Protein AF-A0AAV4Y0M3-F1 (afdb_monomer_lite)

Sequence (109 aa):
MVGFQKKLLMYFLAPVATALPVLSMNILFLVHIPNHWCHIPEMAASNLSASAQETLFGHDKSDCFMYDLNYTDWVQSNHYRIPDDTALIPCDNGWTYETAHFDETAASK

Radius of gyration: 22.64 Å; chains: 1; bounding box: 52×27×62 Å

pLDDT: mean 80.01, std 10.07, range [49.81, 94.62]

Foldseek 3Di:
DPVVVVCCCVVPVVVVVVVVVVVVLVVQQVVQAAQKAADDVLVVPAPDDPVLCCVATVDPPDRFWGWPDPSNVCRVVPDSHDPPPTDIDGRDRGIDGDPPCVVVTPNND

Organism: Caerostris extrusa (NCBI:txid172846)

Secondary structure (DSSP, 8-state):
--HHHHHHIIIIIHHHHHHHHHHHHHHHHHH-PPPEEE--HHHHTTT--HHHHHHHH--TT-TTEEE-S-HHHHHHTT--S--TTPPEEE-SS-EEE--TTGGGSTTT-

Structure (mmCIF, N/CA/C/O backbone):
data_AF-A0AAV4Y0M3-F1
#
_entry.id   AF-A0AAV4Y0M3-F1
#
loop_
_atom_site.group_PDB
_atom_site.id
_atom_site.type_symbol
_atom_site.label_atom_id
_atom_site.label_alt_id
_atom_site.label_comp_id
_atom_site.label_asym_id
_atom_site.label_entity_id
_atom_site.label_seq_id
_atom_site.pdbx_PDB_ins_code
_atom_site.Cartn_x
_atom_site.Cartn_y
_atom_site.Cartn_z
_atom_site.occupancy
_atom_site.B_iso_or_equiv
_atom_site.auth_seq_id
_atom_site.auth_comp_id
_atom_site.auth_asym_id
_atom_site.auth_atom_id
_atom_site.pdbx_PDB_model_num
ATOM 1 N N . MET A 1 1 ? -33.106 11.576 41.458 1.00 52.66 1 MET A N 1
ATOM 2 C CA . MET A 1 1 ? -32.255 12.159 40.393 1.00 52.66 1 MET A CA 1
ATOM 3 C C . MET A 1 1 ? -31.281 11.147 39.746 1.00 52.66 1 MET A C 1
ATOM 5 O O . MET A 1 1 ? -30.366 11.561 39.057 1.00 52.66 1 MET A O 1
ATOM 9 N N . VAL A 1 2 ? -31.491 9.825 39.890 1.00 60.28 2 VAL A N 1
ATOM 10 C CA . VAL A 1 2 ? -30.554 8.770 39.414 1.00 60.28 2 VAL A CA 1
ATOM 11 C C . VAL A 1 2 ? -30.918 8.212 38.020 1.00 60.28 2 VAL A C 1
ATOM 13 O O . VAL A 1 2 ? -30.086 7.628 37.330 1.00 60.28 2 VAL A O 1
ATOM 16 N N . GLY A 1 3 ? -32.161 8.412 37.562 1.00 75.94 3 GLY A N 1
ATOM 17 C CA . GLY A 1 3 ? -32.662 7.822 36.312 1.00 75.94 3 GLY A CA 1
ATOM 18 C C . GLY A 1 3 ? -32.152 8.485 35.028 1.00 75.94 3 GLY A C 1
ATOM 19 O O . GLY A 1 3 ? -31.928 7.790 34.043 1.00 75.94 3 GLY A O 1
ATOM 20 N N . PHE A 1 4 ? -31.944 9.806 35.024 1.00 85.88 4 PHE A N 1
ATOM 21 C CA . PHE A 1 4 ? -31.478 10.530 33.833 1.00 85.88 4 PHE A CA 1
ATOM 22 C C . PHE A 1 4 ? -30.007 10.225 33.520 1.00 85.88 4 PHE A C 1
ATOM 24 O O . PHE A 1 4 ? -29.684 9.878 32.389 1.00 85.88 4 PHE A O 1
ATOM 31 N N . GLN A 1 5 ? -29.143 10.238 34.540 1.00 85.75 5 GLN A N 1
ATOM 32 C CA . GLN A 1 5 ? -27.728 9.882 34.400 1.00 85.75 5 GLN A CA 1
ATOM 33 C C . GLN A 1 5 ? -27.553 8.447 33.889 1.00 85.75 5 GLN A C 1
ATOM 35 O O . GLN A 1 5 ? -26.825 8.240 32.927 1.00 85.75 5 GLN A O 1
ATOM 40 N N . LYS A 1 6 ? -28.280 7.465 34.451 1.00 86.69 6 LYS A N 1
ATOM 41 C CA . LYS A 1 6 ? -28.242 6.073 33.959 1.00 86.69 6 LYS A CA 1
ATOM 42 C C . LYS A 1 6 ? -28.708 5.942 32.509 1.00 86.69 6 LYS A C 1
ATOM 44 O O . LYS A 1 6 ? -28.101 5.193 31.751 1.00 86.69 6 LYS A O 1
ATOM 49 N N . LYS A 1 7 ? -29.761 6.665 32.111 1.00 89.56 7 LYS A N 1
ATOM 50 C CA . LYS A 1 7 ? -30.245 6.661 30.722 1.00 89.56 7 LYS A CA 1
ATOM 51 C C . LYS A 1 7 ? -29.216 7.262 29.767 1.00 89.56 7 LYS A C 1
ATOM 53 O O . LYS A 1 7 ? -28.957 6.664 28.733 1.00 89.56 7 LYS A O 1
ATOM 58 N N . LEU A 1 8 ? -28.593 8.384 30.126 1.00 90.50 8 LEU A N 1
ATOM 59 C CA . LEU A 1 8 ? -27.530 8.987 29.320 1.00 90.50 8 LEU A CA 1
ATOM 60 C C . LEU A 1 8 ? -26.325 8.042 29.193 1.00 90.50 8 LEU A C 1
ATOM 62 O O . LEU A 1 8 ? -25.775 7.867 28.112 1.00 90.50 8 LEU A O 1
ATOM 66 N N . LEU A 1 9 ? -25.952 7.372 30.282 1.00 91.19 9 LEU A N 1
ATOM 67 C CA . LEU A 1 9 ? -24.823 6.446 30.289 1.00 91.19 9 LEU A CA 1
ATOM 68 C C . LEU A 1 9 ? -25.083 5.224 29.392 1.00 91.19 9 LEU A C 1
ATOM 70 O O . LEU A 1 9 ? -24.227 4.869 28.591 1.00 91.19 9 LEU A O 1
ATOM 74 N N . MET A 1 10 ? -26.276 4.621 29.463 1.00 89.56 10 MET A N 1
ATOM 75 C CA . MET A 1 10 ? -26.600 3.433 28.659 1.00 89.56 10 MET A CA 1
ATOM 76 C C . MET A 1 10 ? -26.927 3.745 27.196 1.00 89.56 10 MET A C 1
ATOM 78 O O . MET A 1 10 ? -26.524 2.994 26.318 1.00 89.56 10 MET A O 1
ATOM 82 N N . TYR A 1 11 ? -27.657 4.827 26.920 1.00 91.56 11 TYR A N 1
ATOM 83 C CA . TYR A 1 11 ? -28.146 5.109 25.565 1.00 91.56 11 TYR A CA 1
ATOM 84 C C . TYR A 1 11 ? -27.250 6.045 24.760 1.00 91.56 11 TYR A C 1
ATOM 86 O O . TYR A 1 11 ? -27.407 6.119 23.547 1.00 91.56 11 TYR A O 1
ATOM 94 N N . PHE A 1 12 ? -26.323 6.754 25.404 1.00 91.12 12 PHE A N 1
ATOM 95 C CA . PHE A 1 12 ? -25.413 7.665 24.715 1.00 91.12 12 PHE A CA 1
ATOM 96 C C . PHE A 1 12 ? -23.952 7.290 24.951 1.00 91.12 12 PHE A C 1
ATOM 98 O O . PHE A 1 12 ? -23.229 7.023 23.996 1.00 91.12 12 PHE A O 1
ATOM 105 N N . LEU A 1 13 ? -23.516 7.193 26.210 1.00 93.12 13 LEU A N 1
ATOM 106 C CA . LEU A 1 13 ? -22.098 6.960 26.490 1.00 93.12 13 LEU A CA 1
ATOM 107 C C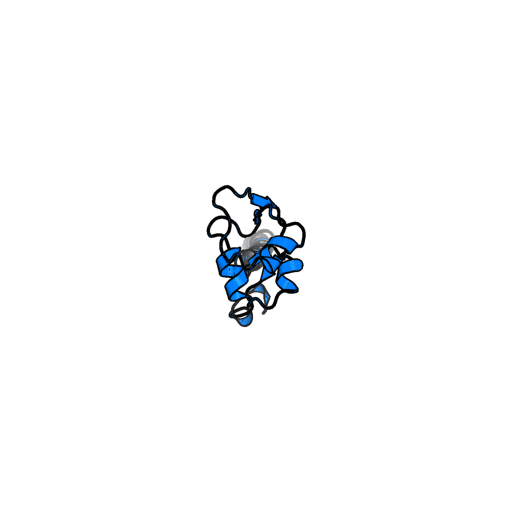 . LEU A 1 13 ? -21.641 5.552 26.079 1.00 93.12 13 LEU A C 1
ATOM 109 O O . LEU A 1 13 ? -20.592 5.424 25.463 1.00 93.12 13 LEU A O 1
ATOM 113 N N . ALA A 1 14 ? -22.423 4.510 26.371 1.00 92.19 14 ALA A N 1
ATOM 114 C CA . ALA A 1 14 ? -22.086 3.131 26.011 1.00 92.19 14 ALA A CA 1
ATOM 115 C C . ALA A 1 14 ? -21.955 2.888 24.489 1.00 92.19 14 ALA A C 1
ATOM 117 O O . ALA A 1 14 ? -20.940 2.320 24.076 1.00 92.19 14 ALA A O 1
ATOM 118 N N . PRO A 1 15 ? -22.895 3.319 23.620 1.00 93.31 15 PRO A N 1
ATOM 119 C CA . PRO A 1 15 ? -22.721 3.156 22.176 1.00 93.31 15 PRO A CA 1
ATOM 120 C C . PRO A 1 15 ? -21.559 3.990 21.624 1.00 93.31 15 PRO A C 1
ATOM 122 O O . PRO A 1 15 ? -20.820 3.512 20.773 1.00 93.31 15 PRO A O 1
ATOM 125 N N . VAL A 1 16 ? -21.325 5.204 22.133 1.00 94.62 16 VAL A N 1
ATOM 126 C CA . VAL A 1 16 ? -20.176 6.019 21.697 1.00 94.62 16 VAL A CA 1
ATOM 127 C C . VAL A 1 16 ? -18.852 5.378 22.123 1.00 94.62 16 VAL A C 1
ATOM 129 O O . VAL A 1 16 ? -17.937 5.252 21.314 1.00 94.62 16 VAL A O 1
ATOM 132 N N . ALA A 1 17 ? -18.762 4.907 23.368 1.00 92.62 17 ALA A N 1
ATOM 133 C CA . ALA A 1 17 ? -17.570 4.251 23.901 1.00 92.62 17 ALA A CA 1
ATOM 134 C C . ALA A 1 17 ? -17.251 2.915 23.213 1.00 92.62 17 ALA A C 1
ATOM 136 O O . ALA A 1 17 ? -16.109 2.475 23.264 1.00 92.62 17 ALA A O 1
ATOM 137 N N . THR A 1 18 ? -18.231 2.276 22.571 1.00 91.50 18 THR A N 1
ATOM 138 C CA . THR A 1 18 ? -18.024 1.051 21.780 1.00 91.50 18 THR A CA 1
ATOM 139 C C . THR A 1 18 ? -17.731 1.353 20.313 1.00 91.50 18 THR A C 1
ATOM 141 O O . THR A 1 18 ? -16.842 0.734 19.735 1.00 91.50 18 THR A O 1
ATOM 144 N N . ALA A 1 19 ? -18.408 2.335 19.713 1.00 94.38 19 ALA A N 1
ATOM 145 C CA . ALA A 1 19 ? -18.175 2.728 18.326 1.00 94.38 19 ALA A CA 1
ATOM 146 C C . ALA A 1 19 ? -16.782 3.340 18.112 1.00 94.38 19 ALA A C 1
ATOM 148 O O . ALA A 1 19 ? -16.142 3.060 17.101 1.00 94.38 19 ALA A O 1
ATOM 149 N N . LEU A 1 20 ? -16.292 4.144 19.063 1.00 93.88 20 LEU A N 1
ATOM 150 C CA . LEU A 1 20 ? -14.995 4.815 18.946 1.00 93.88 20 LEU A CA 1
ATOM 151 C C . LEU A 1 20 ? -13.819 3.830 18.781 1.00 93.88 20 LEU A C 1
ATOM 153 O O . LEU A 1 20 ? -13.103 3.976 17.793 1.00 93.88 20 LEU A O 1
ATOM 157 N N . PRO A 1 21 ? -13.630 2.808 19.646 1.00 92.19 21 PRO A N 1
ATOM 158 C CA . PRO A 1 21 ? -12.588 1.798 19.459 1.00 92.19 21 PRO A CA 1
ATOM 159 C C . PRO A 1 21 ? -12.719 1.018 18.153 1.00 92.19 21 PRO A C 1
ATOM 161 O O . PRO A 1 21 ? -11.715 0.727 17.512 1.00 92.19 21 PRO A O 1
ATOM 164 N N . VAL A 1 22 ? -13.947 0.683 17.741 1.00 90.69 22 VAL A N 1
ATOM 165 C CA . VAL A 1 22 ? -14.176 -0.044 16.485 1.00 90.69 22 VAL A CA 1
ATOM 166 C C . VAL A 1 22 ? -13.691 0.795 15.307 1.00 90.69 22 VAL A C 1
ATOM 168 O O . VAL A 1 22 ? -12.918 0.311 14.485 1.00 90.69 22 VAL A O 1
ATOM 171 N N . LEU A 1 23 ? -14.082 2.067 15.241 1.00 91.94 23 LEU A N 1
ATOM 172 C CA . LEU A 1 23 ? -13.637 2.969 14.180 1.00 91.94 23 LEU A CA 1
ATOM 173 C C . LEU A 1 23 ? -12.126 3.209 14.240 1.00 91.94 23 LEU A C 1
ATOM 175 O O . LEU A 1 23 ? -11.458 3.124 13.213 1.00 91.94 23 LEU A O 1
ATOM 179 N N . SER A 1 24 ? -11.570 3.457 15.429 1.00 90.38 24 SER A N 1
ATOM 180 C CA . SER A 1 24 ? -10.141 3.736 15.570 1.00 90.38 24 SER A CA 1
ATOM 181 C C . SER A 1 24 ? -9.280 2.529 15.208 1.00 90.38 24 SER A C 1
ATOM 183 O O . SER A 1 24 ? -8.249 2.711 14.574 1.00 90.38 24 SER A O 1
ATOM 185 N N . MET A 1 25 ? -9.698 1.305 15.549 1.00 87.06 25 MET A N 1
ATOM 186 C CA . MET A 1 25 ? -8.965 0.098 15.153 1.00 87.06 25 MET A CA 1
ATOM 187 C C . MET A 1 25 ? -8.970 -0.098 13.638 1.00 87.06 25 MET A C 1
ATOM 189 O O . MET A 1 25 ? -7.917 -0.357 13.069 1.00 87.06 25 MET A O 1
ATOM 193 N N . ASN A 1 26 ? -10.106 0.109 12.963 1.00 86.75 26 ASN A N 1
ATOM 194 C CA . ASN A 1 26 ? -10.148 0.042 11.497 1.00 86.75 26 ASN A CA 1
ATOM 195 C C . ASN A 1 26 ? -9.208 1.073 10.849 1.00 86.75 26 ASN A C 1
ATOM 197 O O . ASN A 1 26 ? -8.503 0.754 9.897 1.00 86.75 26 ASN A O 1
ATOM 201 N N . ILE A 1 27 ? -9.161 2.296 11.387 1.00 87.19 27 ILE A N 1
ATOM 202 C CA . ILE A 1 27 ? -8.248 3.338 10.899 1.00 87.19 27 ILE A CA 1
ATOM 203 C C . ILE A 1 27 ? -6.788 2.944 11.140 1.00 87.19 27 ILE A C 1
ATOM 205 O O . ILE A 1 27 ? -5.961 3.125 10.252 1.00 87.19 27 ILE A O 1
ATOM 209 N N . LEU A 1 28 ? -6.459 2.383 12.307 1.00 84.81 28 LEU A N 1
ATOM 210 C CA . LEU A 1 28 ? -5.098 1.933 12.603 1.00 84.81 28 LEU A CA 1
ATOM 211 C C . LEU A 1 28 ? -4.624 0.875 11.602 1.00 84.81 28 LEU A C 1
ATOM 213 O O . LEU A 1 28 ? -3.520 1.010 11.084 1.00 84.81 28 LEU A O 1
ATOM 217 N N . PHE A 1 29 ? -5.466 -0.104 11.258 1.00 79.19 29 PHE A N 1
ATOM 218 C CA . PHE A 1 29 ? -5.128 -1.106 10.242 1.00 79.19 29 PHE A CA 1
ATOM 219 C C . PHE A 1 29 ? -4.957 -0.515 8.838 1.00 79.19 29 PHE A C 1
ATOM 221 O O . PHE A 1 29 ? -4.100 -0.978 8.096 1.00 79.19 29 PHE A O 1
ATOM 228 N N . LEU A 1 30 ? -5.732 0.512 8.476 1.00 79.19 30 LEU A N 1
ATOM 229 C CA . LEU A 1 30 ? -5.602 1.184 7.177 1.00 79.19 30 LEU A CA 1
ATOM 230 C C . LEU A 1 30 ? -4.342 2.052 7.073 1.00 79.19 30 LEU A C 1
ATOM 232 O O . LEU A 1 30 ? -3.794 2.198 5.988 1.00 79.19 30 LEU A O 1
ATOM 236 N N . VAL A 1 31 ? -3.905 2.661 8.179 1.00 78.00 31 VAL A N 1
ATOM 237 C CA . VAL A 1 31 ? -2.769 3.599 8.187 1.00 78.00 31 VAL A CA 1
ATOM 238 C C . VAL A 1 31 ? -1.437 2.892 8.449 1.00 78.00 31 VAL A C 1
ATOM 240 O O . VAL A 1 31 ? -0.404 3.377 8.009 1.00 78.00 31 VAL A O 1
ATOM 243 N N . HIS A 1 32 ? -1.433 1.764 9.162 1.00 75.81 32 HIS A N 1
ATOM 244 C CA . HIS A 1 32 ? -0.217 0.994 9.470 1.00 75.81 32 HIS A CA 1
ATOM 245 C C . HIS A 1 32 ? -0.044 -0.210 8.536 1.00 75.81 32 HIS A C 1
ATOM 247 O O . HIS A 1 32 ? 0.282 -1.313 8.983 1.00 75.81 32 HIS A O 1
ATOM 253 N N . ILE A 1 33 ? -0.280 -0.007 7.242 1.00 76.94 33 ILE A N 1
ATOM 254 C CA . ILE A 1 33 ? 0.098 -0.979 6.217 1.00 76.94 33 ILE A CA 1
ATOM 255 C C . ILE A 1 33 ? 1.588 -0.748 5.916 1.00 76.94 33 ILE A C 1
ATOM 257 O O . ILE A 1 33 ? 1.987 0.410 5.778 1.00 76.94 33 ILE A O 1
ATOM 261 N N . PRO A 1 34 ? 2.424 -1.800 5.850 1.00 78.38 34 PRO A N 1
ATOM 262 C CA . PRO A 1 34 ? 3.814 -1.646 5.433 1.00 78.38 34 PRO A CA 1
ATOM 263 C C . PRO A 1 34 ? 3.909 -1.063 4.017 1.00 78.38 34 PRO A C 1
ATOM 265 O O . PRO A 1 34 ? 2.976 -1.188 3.214 1.00 78.38 34 PRO A O 1
ATOM 268 N N . ASN A 1 35 ? 5.058 -0.461 3.708 1.00 79.94 35 ASN A N 1
ATOM 269 C CA . ASN A 1 35 ? 5.365 -0.017 2.352 1.00 79.94 35 ASN A CA 1
ATOM 270 C C . ASN A 1 35 ? 5.168 -1.179 1.376 1.00 79.94 35 ASN A C 1
ATOM 272 O O . ASN A 1 35 ? 5.534 -2.326 1.663 1.00 79.94 35 ASN A O 1
ATOM 276 N N . HIS A 1 36 ? 4.535 -0.885 0.247 1.00 82.25 36 HIS A N 1
ATOM 277 C CA . HIS A 1 36 ? 4.193 -1.890 -0.742 1.00 82.25 36 HIS A CA 1
ATOM 278 C C . HIS A 1 36 ? 4.302 -1.342 -2.153 1.00 82.25 36 HIS A C 1
ATOM 280 O O . HIS A 1 36 ? 4.226 -0.145 -2.387 1.00 82.25 36 HIS A O 1
ATOM 286 N N . TRP A 1 37 ? 4.479 -2.247 -3.104 1.00 85.88 37 TRP A N 1
ATOM 287 C CA . TRP A 1 37 ? 4.508 -1.949 -4.531 1.00 85.88 37 TRP A CA 1
ATOM 288 C C . TRP A 1 37 ? 3.764 -3.048 -5.288 1.00 85.88 37 TRP A C 1
ATOM 290 O O . TRP A 1 37 ? 3.435 -4.096 -4.723 1.00 85.88 37 TRP A O 1
ATOM 300 N N . CYS A 1 38 ? 3.468 -2.836 -6.569 1.00 87.19 38 CYS A N 1
ATOM 301 C CA . CYS A 1 38 ? 2.785 -3.854 -7.363 1.00 87.19 38 CYS A CA 1
ATOM 302 C C . CYS A 1 38 ? 3.604 -5.153 -7.434 1.00 87.19 38 CYS A C 1
ATOM 304 O O . CYS A 1 38 ? 4.809 -5.138 -7.691 1.00 87.19 38 CYS A O 1
ATOM 306 N N . HIS A 1 39 ? 2.943 -6.295 -7.247 1.00 87.44 39 HIS A N 1
ATOM 307 C CA . HIS A 1 39 ? 3.570 -7.593 -7.456 1.00 87.44 39 HIS A CA 1
ATOM 308 C C . HIS A 1 39 ? 3.718 -7.870 -8.952 1.00 87.44 39 HIS A C 1
ATOM 310 O O . HIS A 1 39 ? 2.736 -7.830 -9.688 1.00 87.44 39 HIS A O 1
ATOM 316 N N . ILE A 1 40 ? 4.940 -8.152 -9.404 1.00 87.19 40 ILE A N 1
ATOM 317 C CA . ILE A 1 40 ? 5.231 -8.426 -10.813 1.00 87.19 40 ILE A CA 1
ATOM 318 C C . ILE A 1 40 ? 5.900 -9.804 -10.892 1.00 87.19 40 ILE A C 1
ATOM 320 O O . ILE A 1 40 ? 7.047 -9.955 -10.452 1.00 87.19 40 ILE A O 1
ATOM 324 N N . PRO A 1 41 ? 5.194 -10.836 -11.386 1.00 86.56 41 PRO A N 1
ATOM 325 C CA . PRO A 1 41 ? 5.651 -12.221 -11.297 1.00 86.56 41 PRO A CA 1
ATOM 326 C C . PRO A 1 41 ? 6.964 -12.462 -12.053 1.00 86.56 41 PRO A C 1
ATOM 328 O O . PRO A 1 41 ? 7.800 -13.249 -11.610 1.00 86.56 41 PRO A O 1
ATOM 331 N N . GLU A 1 42 ? 7.198 -11.743 -13.151 1.00 84.12 42 GLU A N 1
ATOM 332 C CA . GLU A 1 42 ? 8.428 -11.812 -13.943 1.00 84.12 42 GLU A CA 1
ATOM 333 C C . GLU A 1 42 ? 9.652 -11.340 -13.144 1.00 84.12 42 GLU A C 1
ATOM 335 O O . GLU A 1 42 ? 10.747 -11.882 -13.296 1.00 84.12 42 GLU A O 1
ATOM 340 N N . MET A 1 43 ? 9.468 -10.365 -12.248 1.00 77.56 43 MET A N 1
ATOM 341 C CA . MET A 1 43 ? 10.522 -9.899 -11.345 1.00 77.56 43 MET A CA 1
ATOM 342 C C . MET A 1 43 ? 10.674 -10.788 -10.123 1.00 77.56 43 MET A C 1
ATOM 344 O O . MET A 1 43 ? 11.796 -10.988 -9.666 1.00 77.56 43 MET A O 1
ATOM 348 N N . ALA A 1 44 ? 9.583 -11.353 -9.607 1.00 76.56 44 ALA A N 1
ATOM 349 C CA . ALA A 1 44 ? 9.654 -12.319 -8.515 1.00 76.56 44 ALA A CA 1
ATOM 350 C C . ALA A 1 44 ? 10.417 -13.591 -8.929 1.00 76.56 44 ALA A C 1
ATOM 352 O O . ALA A 1 44 ? 11.105 -14.197 -8.111 1.00 76.56 44 ALA A O 1
ATOM 353 N N . ALA A 1 45 ? 10.33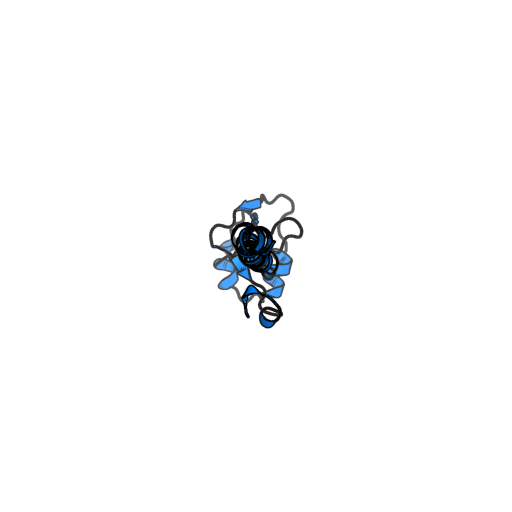9 -13.971 -10.209 1.00 78.75 45 ALA A N 1
ATOM 354 C CA . ALA A 1 45 ? 11.151 -15.036 -10.794 1.00 78.75 45 ALA A CA 1
ATOM 355 C C . ALA A 1 45 ? 12.609 -14.613 -11.076 1.00 78.75 45 ALA A C 1
ATOM 357 O O . ALA A 1 45 ? 13.469 -15.466 -11.306 1.00 78.75 45 ALA A O 1
ATOM 358 N N . SER A 1 46 ? 12.898 -13.310 -11.073 1.00 75.94 46 SER A N 1
ATOM 359 C CA . SER A 1 46 ? 14.247 -12.774 -11.252 1.00 75.94 46 SER A CA 1
ATOM 360 C C . SER A 1 46 ? 15.047 -12.810 -9.943 1.00 75.94 46 SER A C 1
ATOM 362 O O . SER A 1 46 ? 14.491 -12.832 -8.850 1.00 75.94 46 SER A O 1
ATOM 364 N N . ASN A 1 47 ? 16.377 -12.767 -10.035 1.00 75.31 47 ASN A N 1
ATOM 365 C CA . ASN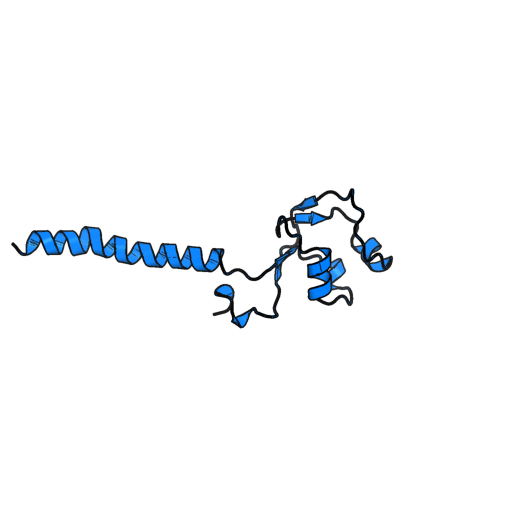 A 1 47 ? 17.276 -12.809 -8.871 1.00 75.31 47 ASN A CA 1
ATOM 366 C C . ASN A 1 47 ? 17.453 -11.427 -8.186 1.00 75.31 47 ASN A C 1
ATOM 368 O O . ASN A 1 47 ? 18.485 -11.165 -7.568 1.00 75.31 47 ASN A O 1
ATOM 372 N N . LEU A 1 48 ? 16.489 -10.511 -8.356 1.00 75.81 48 LEU A N 1
ATOM 373 C CA . LEU A 1 48 ? 16.510 -9.162 -7.777 1.00 75.81 48 LEU A CA 1
ATOM 374 C C . LEU A 1 48 ? 16.068 -9.195 -6.310 1.00 75.81 48 LEU A C 1
ATOM 376 O O . LEU A 1 48 ? 15.049 -9.798 -5.976 1.00 75.81 48 LEU A O 1
ATOM 380 N N . SER A 1 49 ? 16.796 -8.492 -5.436 1.00 78.56 49 SER A N 1
ATOM 381 C CA . SER A 1 49 ? 16.380 -8.318 -4.041 1.00 78.56 49 SER A CA 1
ATOM 382 C C . SER A 1 49 ? 15.106 -7.476 -3.945 1.00 78.56 49 SER A C 1
ATOM 384 O O . SER A 1 49 ? 14.874 -6.593 -4.771 1.00 78.56 49 SER A O 1
ATOM 386 N N . ALA A 1 50 ? 14.309 -7.696 -2.897 1.00 75.00 50 ALA A N 1
ATOM 387 C CA . ALA A 1 50 ? 13.090 -6.923 -2.647 1.00 75.00 50 ALA A CA 1
ATOM 388 C C . ALA A 1 50 ? 13.355 -5.404 -2.596 1.00 75.00 50 ALA A C 1
ATOM 390 O O . ALA A 1 50 ? 12.631 -4.637 -3.214 1.00 75.00 50 ALA A O 1
ATOM 391 N N . SER A 1 51 ? 14.464 -4.982 -1.978 1.00 75.81 51 SER A N 1
ATOM 392 C CA . SER A 1 51 ? 14.881 -3.572 -1.922 1.00 75.81 51 SER A CA 1
ATOM 393 C C . SER A 1 51 ? 15.190 -2.954 -3.291 1.00 75.81 51 SER A C 1
ATOM 395 O O . SER A 1 51 ? 14.965 -1.765 -3.514 1.00 75.81 51 SER A O 1
ATOM 397 N N . ALA A 1 52 ? 15.713 -3.749 -4.231 1.00 77.50 52 ALA A N 1
ATOM 398 C CA . ALA A 1 52 ? 15.969 -3.281 -5.587 1.00 77.50 52 ALA A CA 1
ATOM 399 C C . ALA A 1 52 ? 14.654 -3.117 -6.357 1.00 77.50 52 ALA A C 1
ATOM 401 O O . ALA A 1 52 ? 14.494 -2.138 -7.079 1.00 77.50 52 ALA A O 1
ATOM 402 N N . GLN A 1 53 ? 13.705 -4.040 -6.166 1.00 77.38 53 GLN A N 1
ATOM 403 C CA . GLN A 1 53 ? 12.365 -3.939 -6.749 1.00 77.38 53 GLN A CA 1
ATOM 404 C C . GLN A 1 53 ? 11.631 -2.702 -6.221 1.00 77.38 53 GLN A C 1
ATOM 406 O O . GLN A 1 53 ? 11.090 -1.935 -7.011 1.00 77.38 53 GLN A O 1
ATOM 411 N N . GLU A 1 54 ? 11.700 -2.451 -4.916 1.00 77.25 54 GLU A N 1
ATOM 412 C CA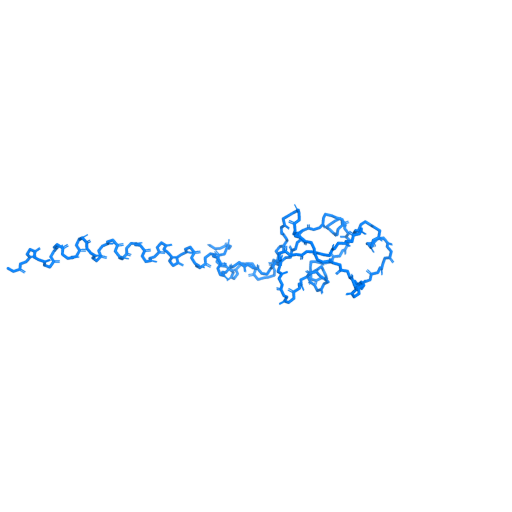 . GLU A 1 54 ? 11.146 -1.249 -4.293 1.00 77.25 54 GLU A CA 1
ATOM 413 C C . GLU A 1 54 ? 11.787 0.033 -4.838 1.00 77.25 54 GLU A C 1
ATOM 415 O O . GLU A 1 54 ? 11.087 0.967 -5.191 1.00 77.25 54 GLU A O 1
ATOM 420 N N . THR A 1 55 ? 13.108 0.092 -5.008 1.00 77.31 55 THR A N 1
ATOM 421 C CA . THR A 1 55 ? 13.754 1.312 -5.537 1.00 77.31 55 THR A CA 1
ATOM 422 C C . THR A 1 55 ? 13.354 1.612 -6.989 1.00 77.31 55 THR A C 1
ATOM 424 O O . THR A 1 55 ? 13.366 2.762 -7.423 1.00 77.31 55 THR A O 1
ATOM 427 N N . LEU A 1 56 ? 13.047 0.573 -7.768 1.00 75.00 56 LEU A N 1
ATOM 428 C CA . LEU A 1 56 ? 12.708 0.697 -9.184 1.00 75.00 56 LEU A CA 1
ATOM 429 C C . LEU A 1 56 ? 11.213 0.960 -9.409 1.00 75.00 56 LEU A C 1
ATOM 431 O O . LEU A 1 56 ? 10.860 1.676 -10.341 1.00 75.00 56 LEU A O 1
ATOM 435 N N . PHE A 1 57 ? 10.347 0.377 -8.578 1.00 74.38 57 PHE A N 1
ATOM 436 C CA . PHE A 1 57 ? 8.894 0.349 -8.788 1.00 74.38 57 PHE A CA 1
ATOM 437 C C . PHE A 1 57 ? 8.083 0.901 -7.609 1.00 74.38 57 PHE A C 1
ATOM 439 O O . PHE A 1 57 ? 6.891 1.155 -7.759 1.00 74.38 57 PHE A O 1
ATOM 446 N N . GLY A 1 58 ? 8.716 1.117 -6.457 1.00 67.25 58 GLY A N 1
ATOM 447 C CA . GLY A 1 58 ? 8.183 1.888 -5.338 1.00 67.25 58 GLY A CA 1
ATOM 448 C C . GLY A 1 58 ? 8.232 3.367 -5.695 1.00 67.25 58 GLY A C 1
ATOM 449 O O . GLY A 1 58 ? 9.280 4.010 -5.685 1.00 67.25 58 GLY A O 1
ATOM 450 N N . HIS A 1 59 ? 7.088 3.894 -6.107 1.00 63.44 59 HIS A N 1
ATOM 451 C CA . HIS A 1 59 ? 6.970 5.257 -6.596 1.00 63.44 59 HIS A CA 1
ATOM 452 C C . HIS A 1 59 ? 6.564 6.183 -5.446 1.00 63.44 59 HIS A C 1
ATOM 454 O O . HIS A 1 59 ? 5.515 5.976 -4.848 1.00 63.44 59 HIS A O 1
ATOM 460 N N . ASP A 1 60 ? 7.262 7.307 -5.248 1.00 59.78 60 ASP A N 1
ATOM 461 C CA . ASP A 1 60 ? 6.897 8.350 -4.258 1.00 59.78 60 ASP A CA 1
ATOM 462 C C . ASP A 1 60 ? 5.463 8.915 -4.413 1.00 59.78 60 ASP A C 1
ATOM 464 O O . ASP A 1 60 ? 4.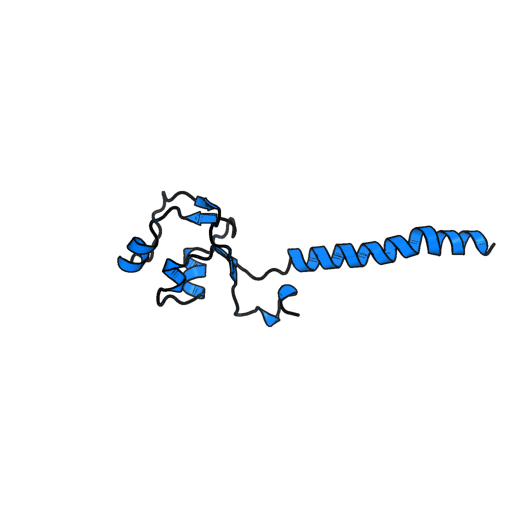997 9.701 -3.588 1.00 59.78 60 ASP A O 1
ATOM 468 N N . LYS A 1 61 ? 4.769 8.600 -5.517 1.00 53.66 61 LYS A N 1
ATOM 469 C CA . LYS A 1 61 ? 3.481 9.206 -5.886 1.00 53.66 61 LYS A CA 1
ATOM 470 C C . LYS A 1 61 ? 2.278 8.270 -5.776 1.00 53.66 61 LYS A C 1
ATOM 472 O O . LYS A 1 61 ? 1.172 8.805 -5.727 1.00 53.66 61 LYS A O 1
ATOM 477 N N . SER A 1 62 ? 2.458 6.944 -5.726 1.00 60.97 62 SER A N 1
ATOM 478 C CA . SER A 1 62 ? 1.362 5.984 -5.503 1.00 60.97 62 SER A CA 1
ATOM 479 C C . SER A 1 62 ? 1.823 4.524 -5.608 1.00 60.97 62 SER A C 1
ATOM 481 O O . SER A 1 62 ? 2.217 4.092 -6.690 1.00 60.97 62 SER A O 1
ATOM 483 N N . ASP A 1 63 ? 1.599 3.746 -4.553 1.00 73.19 63 ASP A N 1
ATOM 484 C CA . ASP A 1 63 ? 1.866 2.295 -4.473 1.00 73.19 63 ASP A CA 1
ATOM 485 C C . ASP A 1 63 ? 0.901 1.429 -5.318 1.00 73.19 63 ASP A C 1
ATOM 487 O O . ASP A 1 63 ? 1.032 0.209 -5.417 1.00 73.19 63 ASP A O 1
ATOM 491 N N . CYS A 1 64 ? -0.106 2.063 -5.930 1.00 79.56 64 CYS A N 1
ATOM 492 C CA . CYS A 1 64 ? -1.208 1.404 -6.637 1.00 79.56 64 CYS A CA 1
ATOM 493 C C . CYS A 1 64 ? -0.991 1.227 -8.146 1.00 79.56 64 CYS A C 1
ATOM 495 O O . CYS A 1 64 ? -1.859 0.662 -8.817 1.00 79.56 64 CYS A O 1
ATOM 497 N N . PHE A 1 65 ? 0.103 1.757 -8.691 1.00 86.38 65 PHE A N 1
ATOM 498 C CA . PHE A 1 65 ? 0.357 1.767 -10.128 1.00 86.38 65 PHE A CA 1
ATOM 499 C C . PHE A 1 65 ? 1.722 1.165 -10.447 1.00 86.38 65 PHE A C 1
ATOM 501 O O . PHE A 1 65 ? 2.679 1.333 -9.696 1.00 86.38 65 PHE A O 1
ATOM 508 N N . MET A 1 66 ? 1.803 0.494 -11.591 1.00 86.19 66 MET A N 1
ATOM 509 C CA . MET A 1 66 ? 3.032 -0.029 -12.176 1.00 86.19 66 MET A CA 1
ATOM 510 C C . MET A 1 66 ? 3.275 0.583 -13.553 1.00 86.19 66 MET A C 1
ATOM 512 O O . MET A 1 66 ? 2.400 1.229 -14.124 1.00 86.19 66 MET A O 1
ATOM 516 N N . TYR A 1 67 ? 4.461 0.361 -14.103 1.00 86.50 67 TYR A N 1
ATOM 517 C CA . TYR A 1 67 ? 4.796 0.791 -15.456 1.00 86.50 67 TYR A CA 1
ATOM 518 C C . TYR A 1 67 ? 4.222 -0.157 -16.515 1.00 86.50 67 TYR A C 1
ATOM 520 O O . TYR A 1 67 ? 4.335 -1.371 -16.398 1.00 86.50 67 TYR A O 1
ATOM 528 N N . ASP A 1 68 ? 3.663 0.393 -17.588 1.00 88.25 68 ASP A N 1
ATOM 529 C CA . ASP A 1 68 ? 3.221 -0.389 -18.745 1.00 88.25 68 ASP A CA 1
ATOM 530 C C . ASP A 1 68 ? 4.432 -0.836 -19.578 1.00 88.25 68 ASP A C 1
ATOM 532 O O . ASP A 1 68 ? 4.868 -0.162 -20.515 1.00 88.25 68 ASP A O 1
ATOM 536 N N . LEU A 1 69 ? 5.051 -1.942 -19.163 1.00 86.56 69 LEU A N 1
ATOM 537 C CA . LEU A 1 69 ? 6.255 -2.501 -19.769 1.00 86.56 69 LEU A CA 1
ATOM 538 C C . LEU A 1 69 ? 6.095 -3.997 -20.000 1.00 86.56 69 LEU A C 1
ATOM 540 O O . LEU A 1 69 ? 5.488 -4.715 -19.207 1.00 86.56 69 LEU A O 1
ATOM 544 N N . ASN A 1 70 ? 6.766 -4.503 -21.035 1.00 88.38 70 ASN A N 1
ATOM 545 C CA . ASN A 1 70 ? 7.004 -5.935 -21.130 1.00 88.38 70 ASN A CA 1
ATOM 546 C C . ASN A 1 70 ? 8.117 -6.342 -20.149 1.00 88.38 70 ASN A C 1
ATOM 548 O O . ASN A 1 70 ? 9.306 -6.316 -20.476 1.00 88.38 70 ASN A O 1
ATOM 552 N N . TYR A 1 71 ? 7.720 -6.715 -18.933 1.00 84.31 71 TYR A N 1
ATOM 553 C CA . TYR A 1 71 ? 8.634 -7.073 -17.850 1.00 84.31 71 TYR A CA 1
ATOM 554 C C . TYR A 1 71 ? 9.530 -8.273 -18.161 1.00 84.31 71 TYR A C 1
ATOM 556 O O . TYR A 1 71 ? 10.673 -8.311 -17.705 1.00 84.31 71 TYR A O 1
ATOM 564 N N . THR A 1 72 ? 9.058 -9.217 -18.981 1.00 85.44 72 THR A N 1
ATOM 565 C CA . THR A 1 72 ? 9.857 -10.383 -19.390 1.00 85.44 72 THR A CA 1
ATOM 566 C C . THR A 1 72 ? 11.100 -9.946 -20.165 1.00 85.44 72 THR A C 1
ATOM 568 O O . THR A 1 72 ? 12.215 -10.363 -19.846 1.00 85.44 72 THR A O 1
ATOM 571 N N . ASP A 1 73 ? 10.920 -9.064 -21.148 1.00 85.69 73 ASP A N 1
ATOM 572 C CA . ASP A 1 73 ? 12.015 -8.567 -21.983 1.00 85.69 73 ASP A CA 1
ATOM 573 C C . ASP A 1 73 ? 12.916 -7.608 -21.197 1.00 85.69 73 ASP A C 1
ATOM 575 O O . ASP A 1 73 ? 14.141 -7.628 -21.333 1.00 85.69 73 ASP A O 1
ATOM 579 N N . TRP A 1 74 ? 12.324 -6.783 -20.330 1.00 83.81 74 TRP A N 1
ATOM 580 C CA . TRP A 1 74 ? 13.048 -5.809 -19.515 1.00 83.81 74 TRP A CA 1
ATOM 581 C C . TRP A 1 74 ? 14.020 -6.478 -18.529 1.00 83.81 74 TRP A C 1
ATOM 583 O O . TRP A 1 74 ? 15.191 -6.102 -18.464 1.00 83.81 74 TRP A O 1
ATOM 593 N N . VAL A 1 75 ? 13.580 -7.535 -17.834 1.00 81.69 75 VAL A N 1
ATOM 594 C CA . VAL A 1 75 ? 14.440 -8.310 -16.920 1.00 81.69 75 VAL A CA 1
ATOM 595 C C . VAL A 1 75 ? 15.574 -9.006 -17.682 1.00 81.69 75 VAL A C 1
ATOM 597 O O . VAL A 1 75 ? 16.717 -9.004 -17.227 1.00 81.69 75 VAL A O 1
ATOM 600 N N . GLN A 1 76 ? 15.293 -9.578 -18.857 1.00 82.00 76 GLN A N 1
ATOM 601 C CA . GLN A 1 76 ? 16.306 -10.270 -19.668 1.00 82.00 76 GLN A CA 1
ATOM 602 C C . GLN A 1 76 ? 17.353 -9.327 -20.263 1.00 82.00 76 GLN A C 1
ATOM 604 O O . GLN A 1 76 ? 18.499 -9.718 -20.484 1.00 82.00 76 GLN A O 1
ATOM 609 N N . SER A 1 77 ? 16.965 -8.085 -20.531 1.00 76.44 77 SER A N 1
ATOM 610 C CA . SER A 1 77 ? 17.814 -7.103 -21.195 1.00 76.44 77 SER A CA 1
ATOM 611 C C . SER A 1 77 ? 18.751 -6.350 -20.233 1.00 76.44 77 SER A C 1
ATOM 613 O O . SER A 1 77 ? 19.554 -5.537 -20.685 1.00 76.44 77 SER A O 1
ATOM 615 N N . ASN A 1 78 ? 18.733 -6.659 -18.923 1.00 69.31 78 ASN A N 1
ATOM 616 C CA . ASN A 1 78 ? 19.570 -6.018 -17.891 1.00 69.31 78 ASN A CA 1
ATOM 617 C C . ASN A 1 78 ? 19.439 -4.48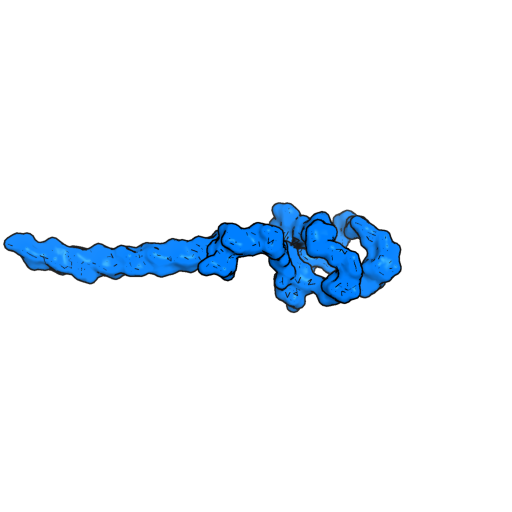0 -17.865 1.00 69.31 78 ASN A C 1
ATOM 619 O O . ASN A 1 78 ? 20.348 -3.763 -17.435 1.00 69.31 78 ASN A O 1
ATOM 623 N N . HIS A 1 79 ? 18.308 -3.946 -18.329 1.00 66.12 79 HIS A N 1
ATOM 624 C CA . HIS A 1 79 ? 18.021 -2.527 -18.191 1.00 66.12 79 HIS A CA 1
ATOM 625 C C . HIS A 1 79 ? 17.609 -2.266 -16.743 1.00 66.12 79 HIS A C 1
ATOM 627 O O . HIS A 1 79 ? 16.572 -2.727 -16.301 1.00 66.12 79 HIS A O 1
ATOM 633 N N . TYR A 1 80 ? 18.410 -1.504 -15.998 1.00 69.88 80 TYR A N 1
ATOM 634 C CA . TYR A 1 80 ? 18.090 -1.091 -14.619 1.00 69.88 80 TYR A CA 1
ATOM 635 C C . TYR A 1 80 ? 17.442 0.299 -14.555 1.00 69.88 80 TYR A C 1
ATOM 637 O O . TYR A 1 80 ? 17.427 0.942 -13.509 1.00 69.88 80 TYR A O 1
ATOM 645 N N . ARG A 1 81 ? 16.970 0.810 -15.695 1.00 75.00 81 ARG A N 1
ATOM 646 C CA . ARG A 1 81 ? 16.313 2.112 -15.806 1.00 75.00 81 ARG A CA 1
ATOM 647 C C . ARG A 1 81 ? 15.021 1.970 -16.586 1.00 75.00 81 ARG A C 1
ATOM 649 O O . ARG A 1 81 ? 14.999 1.357 -17.653 1.00 75.00 81 ARG A O 1
ATOM 656 N N . ILE A 1 82 ? 13.970 2.558 -16.036 1.00 77.94 82 ILE A N 1
ATOM 657 C CA . ILE A 1 82 ? 12.682 2.705 -16.698 1.00 77.94 82 ILE A CA 1
ATOM 658 C C . ILE A 1 82 ? 12.768 3.916 -17.639 1.00 77.94 82 ILE A C 1
ATOM 660 O O . ILE A 1 82 ? 13.312 4.945 -17.235 1.00 77.94 82 ILE A O 1
ATOM 664 N N . PRO A 1 83 ? 12.299 3.809 -18.893 1.00 80.62 83 PRO A N 1
ATOM 665 C CA . PRO A 1 83 ? 12.209 4.954 -19.794 1.00 80.62 83 PRO A CA 1
ATOM 666 C C . PRO A 1 83 ? 11.282 6.041 -19.231 1.00 80.62 83 PRO A C 1
ATOM 668 O O . PRO A 1 83 ? 10.191 5.726 -18.756 1.00 80.62 83 PRO A O 1
ATOM 671 N N . ASP A 1 84 ? 11.679 7.311 -19.337 1.00 74.19 84 ASP A N 1
ATOM 672 C CA . ASP A 1 84 ? 10.949 8.439 -18.730 1.00 74.19 84 ASP A CA 1
ATOM 673 C C . ASP A 1 84 ? 9.508 8.617 -19.268 1.00 74.19 84 ASP A C 1
ATOM 675 O O . ASP A 1 84 ? 8.649 9.131 -18.557 1.00 74.19 84 ASP A O 1
ATOM 679 N N . ASP A 1 85 ? 9.217 8.143 -20.485 1.00 80.12 85 ASP A N 1
ATOM 680 C CA . ASP A 1 85 ? 7.901 8.258 -21.146 1.00 80.12 85 ASP A CA 1
ATOM 681 C C . ASP A 1 85 ? 6.973 7.050 -20.905 1.00 80.12 85 ASP A C 1
ATOM 683 O O . ASP A 1 85 ? 5.973 6.861 -21.604 1.00 80.12 85 ASP A O 1
ATOM 687 N N . THR A 1 86 ? 7.299 6.193 -19.939 1.00 83.44 86 THR A N 1
ATOM 688 C CA . THR A 1 86 ? 6.507 4.987 -19.679 1.00 83.44 86 THR A CA 1
ATOM 689 C C . THR A 1 86 ? 5.211 5.331 -18.947 1.00 83.44 86 THR A C 1
ATOM 691 O O . THR A 1 86 ? 5.227 5.954 -17.884 1.00 83.44 86 THR A O 1
ATOM 694 N N . ALA A 1 87 ? 4.074 4.904 -19.499 1.00 87.06 87 ALA A N 1
ATOM 695 C CA . ALA A 1 87 ? 2.773 5.108 -18.875 1.00 87.06 87 ALA A CA 1
ATOM 696 C C . ALA A 1 87 ? 2.631 4.289 -17.581 1.00 87.06 87 ALA A C 1
ATOM 698 O O . ALA A 1 87 ? 3.222 3.220 -17.435 1.00 87.06 87 ALA A O 1
ATOM 699 N N . LEU A 1 88 ? 1.816 4.793 -16.654 1.00 87.12 88 LEU A N 1
ATOM 700 C CA . LEU A 1 88 ? 1.453 4.093 -15.426 1.00 87.12 88 LEU A CA 1
ATOM 701 C C . LEU A 1 88 ? 0.083 3.425 -15.592 1.00 87.12 88 LEU A C 1
ATOM 703 O O . LEU A 1 88 ? -0.885 4.085 -15.978 1.00 87.12 88 LEU A O 1
ATOM 707 N N . ILE A 1 89 ? -0.001 2.139 -15.264 1.00 88.50 89 ILE A N 1
ATOM 708 C CA . ILE A 1 89 ? -1.226 1.329 -15.261 1.00 88.50 89 ILE A CA 1
ATOM 709 C C . ILE A 1 89 ? -1.514 0.799 -13.847 1.00 88.50 89 ILE A C 1
ATOM 711 O O . ILE A 1 89 ? -0.591 0.696 -13.039 1.00 88.50 89 ILE A O 1
ATOM 715 N N . PRO A 1 90 ? -2.777 0.504 -13.492 1.00 88.44 90 PRO A N 1
ATOM 716 C CA . PRO A 1 90 ? -3.107 -0.080 -12.190 1.00 88.44 90 PRO A CA 1
ATOM 717 C C . PRO A 1 90 ? -2.392 -1.417 -11.937 1.00 88.44 90 PRO A C 1
ATOM 719 O O . PRO A 1 90 ? -2.099 -2.151 -12.877 1.00 88.44 90 PRO A O 1
ATOM 722 N N . CYS A 1 91 ? -2.135 -1.758 -10.668 1.00 87.81 91 CYS A N 1
ATOM 723 C CA . CYS A 1 91 ? -1.600 -3.081 -10.337 1.00 87.81 91 CYS A CA 1
ATOM 724 C C . CYS A 1 91 ? -2.599 -4.205 -10.696 1.00 87.81 91 CYS A C 1
ATOM 726 O O . CYS A 1 91 ? -3.706 -4.222 -10.159 1.00 87.81 91 CYS A O 1
ATOM 728 N N . ASP A 1 92 ? -2.179 -5.201 -11.482 1.00 88.19 92 ASP A N 1
ATOM 729 C CA . ASP A 1 92 ? -3.040 -6.333 -11.872 1.00 88.19 92 ASP A CA 1
ATOM 730 C C . ASP A 1 92 ? -2.840 -7.598 -11.017 1.00 88.19 92 ASP A C 1
ATOM 732 O O . ASP A 1 92 ? -3.769 -8.383 -10.832 1.00 88.19 92 ASP A O 1
ATOM 736 N N . ASN A 1 93 ? -1.642 -7.804 -10.458 1.00 86.75 93 ASN A N 1
ATOM 737 C CA . ASN A 1 93 ? -1.266 -9.049 -9.768 1.00 86.75 93 ASN A CA 1
ATOM 738 C C . ASN A 1 93 ? -1.155 -8.898 -8.236 1.00 86.75 93 ASN A C 1
ATOM 740 O O . ASN A 1 93 ? -0.502 -9.702 -7.572 1.00 86.75 93 ASN A O 1
ATOM 744 N N . GLY A 1 94 ? -1.801 -7.879 -7.663 1.00 86.31 94 GLY A N 1
ATOM 745 C CA . GLY A 1 94 ? -1.742 -7.577 -6.229 1.00 86.31 94 GLY A CA 1
ATOM 746 C C . GLY A 1 94 ? -0.477 -6.815 -5.824 1.00 86.31 94 GLY A C 1
ATOM 747 O O . GLY A 1 94 ? 0.126 -6.120 -6.644 1.00 86.31 94 GLY A O 1
ATOM 748 N N . TRP A 1 95 ? -0.086 -6.938 -4.552 1.00 86.12 95 TRP A N 1
ATOM 749 C CA . TRP A 1 95 ? 0.995 -6.152 -3.946 1.00 86.12 95 TRP A CA 1
ATOM 750 C C . TRP A 1 95 ? 2.067 -7.024 -3.299 1.00 86.12 95 TRP A C 1
ATOM 752 O O . TRP A 1 95 ? 1.782 -8.083 -2.739 1.00 86.12 95 TRP A O 1
ATOM 762 N N . THR A 1 96 ? 3.304 -6.542 -3.362 1.00 84.31 96 THR A N 1
ATOM 763 C CA . THR A 1 96 ? 4.445 -7.045 -2.595 1.00 84.31 96 THR A CA 1
ATOM 764 C C . THR A 1 96 ? 4.740 -6.052 -1.481 1.00 84.31 96 THR A C 1
ATOM 766 O O . THR A 1 96 ? 4.716 -4.849 -1.720 1.00 84.31 96 THR A O 1
ATOM 769 N N . TYR A 1 97 ? 4.998 -6.556 -0.277 1.00 81.44 97 TYR A N 1
ATOM 770 C CA . TYR A 1 97 ? 5.232 -5.740 0.912 1.00 81.44 97 TYR A CA 1
ATOM 771 C C . TYR A 1 97 ? 6.695 -5.802 1.331 1.00 81.44 97 TYR A C 1
ATOM 773 O O . TYR A 1 97 ? 7.332 -6.856 1.248 1.00 81.44 97 TYR A O 1
ATOM 781 N N . GLU A 1 98 ? 7.201 -4.691 1.851 1.00 77.75 98 GLU A N 1
ATOM 782 C CA . GLU A 1 98 ? 8.486 -4.672 2.529 1.00 77.75 98 GLU A CA 1
ATOM 783 C C . GLU A 1 98 ? 8.402 -5.483 3.833 1.00 77.75 98 GLU A C 1
ATOM 785 O O . GLU A 1 98 ? 7.548 -5.247 4.691 1.00 77.75 98 GLU A O 1
ATOM 790 N N . THR A 1 99 ? 9.303 -6.453 4.004 1.00 74.94 99 THR A N 1
ATOM 791 C CA . THR A 1 99 ? 9.307 -7.331 5.184 1.00 74.94 99 THR A CA 1
ATOM 792 C C . THR A 1 99 ? 10.290 -6.899 6.273 1.00 74.94 99 THR A C 1
ATOM 794 O O . THR A 1 99 ? 10.313 -7.513 7.335 1.00 74.94 99 THR A O 1
ATOM 797 N N . ALA A 1 100 ? 11.121 -5.878 6.030 1.00 73.50 100 ALA A N 1
ATOM 798 C CA . ALA A 1 100 ? 12.212 -5.495 6.932 1.00 73.50 100 ALA A CA 1
ATOM 799 C C . ALA A 1 100 ? 11.712 -5.017 8.306 1.00 73.50 100 ALA A C 1
ATOM 801 O O . ALA A 1 100 ? 12.260 -5.414 9.331 1.00 73.50 100 ALA A O 1
ATOM 802 N N . HIS A 1 101 ? 10.635 -4.230 8.318 1.00 68.56 101 HIS A N 1
ATOM 803 C CA . HIS A 1 101 ? 9.999 -3.700 9.529 1.00 68.56 101 HIS A CA 1
ATOM 804 C C . HIS A 1 101 ? 8.586 -4.254 9.732 1.00 68.56 101 HIS A C 1
ATOM 806 O O . HIS A 1 101 ? 7.745 -3.630 10.379 1.00 68.56 101 HIS A O 1
ATOM 812 N N . PHE A 1 102 ? 8.297 -5.436 9.180 1.00 67.56 102 PHE A N 1
ATOM 813 C CA . PHE A 1 102 ? 6.954 -6.012 9.223 1.00 67.56 102 PHE A CA 1
ATOM 814 C C . PHE A 1 102 ? 6.445 -6.163 10.663 1.00 67.56 102 PHE A C 1
ATOM 816 O O . PHE A 1 102 ? 5.325 -5.744 10.950 1.00 67.56 102 PHE A O 1
ATOM 823 N N . ASP A 1 103 ? 7.292 -6.630 11.587 1.00 67.25 103 ASP A N 1
ATOM 824 C CA . ASP A 1 103 ? 6.988 -6.840 13.018 1.00 67.25 103 ASP A CA 1
ATOM 825 C C . ASP A 1 103 ? 6.702 -5.544 13.812 1.00 67.25 103 ASP A C 1
ATOM 827 O O . ASP A 1 103 ? 6.282 -5.575 14.979 1.00 67.25 103 ASP A O 1
ATOM 831 N N . GLU A 1 104 ? 6.951 -4.387 13.199 1.00 69.50 104 GLU A N 1
ATOM 832 C CA . GLU A 1 104 ? 6.698 -3.060 13.765 1.00 69.50 104 GLU A CA 1
ATOM 833 C C . GLU A 1 104 ? 5.351 -2.478 13.303 1.00 69.50 104 GLU A C 1
ATOM 835 O O . GLU A 1 104 ? 4.866 -1.510 13.891 1.00 69.50 104 GLU A O 1
ATOM 840 N N . THR A 1 105 ? 4.707 -3.084 12.298 1.00 64.31 105 THR A N 1
ATOM 841 C CA . THR A 1 105 ? 3.416 -2.627 11.764 1.00 64.31 105 THR A CA 1
ATOM 842 C C . THR A 1 105 ? 2.224 -3.236 12.503 1.00 64.31 105 THR A C 1
ATOM 844 O O . THR A 1 105 ? 2.291 -4.338 13.042 1.00 64.31 105 THR A O 1
ATOM 847 N N . ALA A 1 106 ? 1.086 -2.534 12.511 1.00 62.12 106 ALA A N 1
ATOM 848 C CA . ALA A 1 106 ? -0.144 -3.062 13.108 1.00 62.12 106 ALA A CA 1
ATOM 849 C C . ALA A 1 106 ? -0.720 -4.254 12.324 1.00 62.12 106 ALA A C 1
ATOM 851 O O . ALA A 1 106 ? -1.526 -4.999 12.862 1.00 62.12 106 ALA A O 1
ATOM 852 N N . ALA A 1 107 ? -0.322 -4.443 11.062 1.00 58.44 107 ALA A N 1
ATOM 853 C CA . ALA A 1 107 ? -0.772 -5.558 10.233 1.00 58.44 107 ALA A CA 1
ATOM 854 C C . ALA A 1 107 ? -0.164 -6.918 10.641 1.00 58.44 107 ALA A C 1
ATOM 856 O O . ALA A 1 107 ? -0.700 -7.956 10.256 1.00 58.44 107 ALA A O 1
ATOM 857 N N . SER A 1 108 ? 0.936 -6.927 11.403 1.00 55.84 108 SER A N 1
ATOM 858 C CA . SER A 1 108 ? 1.653 -8.148 11.804 1.00 55.84 108 SER A CA 1
ATOM 859 C C . SER A 1 108 ? 1.416 -8.591 13.253 1.00 55.84 108 SER A C 1
ATOM 861 O O . SER A 1 108 ? 1.772 -9.721 13.595 1.00 55.84 108 SER A O 1
ATOM 863 N N . LYS A 1 109 ? 0.832 -7.730 14.100 1.00 49.81 109 LYS A N 1
ATOM 864 C CA . LYS A 1 109 ? 0.641 -7.957 15.543 1.00 49.81 109 LYS A CA 1
ATOM 865 C C . LYS A 1 109 ? -0.812 -8.091 15.970 1.00 49.81 109 LYS A C 1
ATOM 867 O O . LYS A 1 109 ? -1.671 -7.369 15.426 1.00 49.81 109 LYS A O 1
#